Protein AF-A0A959NFZ6-F1 (afdb_monomer_lite)

Sequence (118 aa):
MNKKWYPYILLGGLLLLIVLIKIIKKEPILVPAKKTTTTRSTKTDRSRGFDRRVSYLQYSAHAKCRMKCRKITQAEVKEIMQDGKINYYKSDLQNARCPRYAVEGITDDGQRVRIIYA

Radius of gyration: 24.9 Å; chains: 1; bounding box: 54×39×71 Å

Foldseek 3Di:
DDCVCVVVVVVVVVVVVVVVVVVVPPPDPPDDDDDDDDDDDPPPCPPPPQDLDPPPDDADPVRVVVCVVVVPDPVQVSVQSNPFDWDPVPWQQVPPVATWTWTWDAGPVGDIDTDIDD

Secondary structure (DSSP, 8-state):
--GGGHHHHHHHHHHHHHHHHHHHT-----PPP------------GGGS-----TT----HHHHHHHHHHT--HHHHHHHHHHPEE-GGG-B---SSS-BEEEEEE-TT--EEEEEE-

Structure (mmCIF, N/CA/C/O backbone):
data_AF-A0A959NFZ6-F1
#
_entry.id   AF-A0A959NFZ6-F1
#
loop_
_atom_site.group_PDB
_atom_site.id
_atom_site.type_symbol
_atom_site.label_atom_id
_atom_site.label_alt_id
_atom_site.label_comp_id
_atom_site.label_asym_id
_atom_site.label_entity_id
_atom_site.label_seq_id
_atom_site.pdbx_PDB_ins_code
_atom_site.Cartn_x
_atom_site.Cartn_y
_atom_site.Cartn_z
_atom_site.occupancy
_atom_site.B_iso_or_equiv
_atom_site.auth_seq_id
_atom_site.auth_comp_id
_atom_site.auth_asym_id
_atom_site.auth_atom_id
_atom_site.pdbx_PDB_model_num
ATOM 1 N N . MET A 1 1 ? -40.762 22.805 48.683 1.00 55.72 1 MET A N 1
ATOM 2 C CA . MET A 1 1 ? -39.564 22.711 47.815 1.00 55.72 1 MET A CA 1
ATOM 3 C C . MET A 1 1 ? -38.390 22.227 48.664 1.00 55.72 1 MET A C 1
ATOM 5 O O . MET A 1 1 ? -37.876 22.985 49.482 1.00 55.72 1 MET A O 1
ATOM 9 N N . ASN A 1 2 ? -38.033 20.944 48.575 1.00 66.19 2 ASN A N 1
ATOM 10 C CA . ASN A 1 2 ? -37.126 20.307 49.536 1.00 66.19 2 ASN A CA 1
ATOM 11 C C . ASN A 1 2 ? -35.664 20.661 49.235 1.00 66.19 2 ASN A C 1
ATOM 13 O O . ASN A 1 2 ? -35.004 20.017 48.424 1.00 66.19 2 ASN A O 1
ATOM 17 N N . LYS A 1 3 ? -35.141 21.670 49.943 1.00 64.94 3 LYS A N 1
ATOM 18 C CA . LYS A 1 3 ? -33.764 22.188 49.807 1.00 64.94 3 LYS A CA 1
ATOM 19 C C . LYS A 1 3 ? -32.655 21.143 50.043 1.00 64.94 3 LYS A C 1
ATOM 21 O O . LYS A 1 3 ? -31.503 21.408 49.728 1.00 64.94 3 LYS A O 1
ATOM 26 N N . LYS A 1 4 ? -32.991 19.936 50.522 1.00 74.00 4 LYS A N 1
ATOM 27 C CA . LYS A 1 4 ? -32.061 18.801 50.682 1.00 74.00 4 LYS A CA 1
ATOM 28 C C . LYS A 1 4 ? -31.530 18.237 49.357 1.00 74.00 4 LYS A C 1
ATOM 30 O O . LYS A 1 4 ? -30.529 17.537 49.367 1.00 74.00 4 LYS A O 1
ATOM 35 N N . TRP A 1 5 ? -32.184 18.535 48.232 1.00 78.00 5 TRP A N 1
ATOM 36 C CA . TRP A 1 5 ? -31.804 18.016 46.910 1.00 78.00 5 TRP A CA 1
ATOM 37 C C . TRP A 1 5 ? -30.812 18.927 46.178 1.00 78.00 5 TRP A C 1
ATOM 39 O O . TRP A 1 5 ? -30.121 18.484 45.265 1.00 78.00 5 TRP A O 1
ATOM 49 N N . TYR A 1 6 ? -30.688 20.178 46.630 1.00 81.62 6 TYR A N 1
ATOM 50 C CA . TYR A 1 6 ? -29.740 21.156 46.105 1.00 81.62 6 TYR A CA 1
ATOM 51 C C . TYR A 1 6 ? -28.281 20.659 46.074 1.00 81.62 6 TYR A C 1
ATOM 53 O O . TYR A 1 6 ? -27.666 20.772 45.015 1.00 81.62 6 TYR A O 1
ATOM 61 N N . PRO A 1 7 ? -27.720 20.049 47.144 1.00 84.44 7 PRO A N 1
ATOM 62 C CA . PRO A 1 7 ? -26.344 19.554 47.094 1.00 84.44 7 PRO A CA 1
ATOM 63 C C . PRO A 1 7 ? -26.155 18.442 46.056 1.00 84.44 7 PRO A C 1
ATOM 65 O O . PRO A 1 7 ? -25.135 18.423 45.376 1.00 84.44 7 PRO A O 1
ATOM 68 N N . TYR A 1 8 ? -27.142 17.560 45.873 1.00 89.00 8 TYR A N 1
ATOM 69 C CA . TYR A 1 8 ? -27.061 16.460 44.906 1.00 89.00 8 TYR A CA 1
ATOM 70 C C . TYR A 1 8 ? -27.178 16.940 43.456 1.00 89.00 8 TYR A C 1
ATOM 72 O O . TYR A 1 8 ? -26.465 16.441 42.589 1.00 89.00 8 TYR A O 1
ATOM 80 N N . ILE A 1 9 ? -28.024 17.942 43.192 1.00 90.00 9 ILE A N 1
ATOM 81 C CA . ILE A 1 9 ? -28.141 18.567 41.866 1.00 90.00 9 ILE A CA 1
ATOM 82 C C . ILE A 1 9 ? -26.848 19.312 41.511 1.00 90.00 9 ILE A C 1
ATOM 84 O O . ILE A 1 9 ? -26.368 19.203 40.384 1.00 90.00 9 ILE A O 1
ATOM 88 N N . LEU A 1 10 ? -26.245 20.014 42.477 1.00 90.75 10 LEU A N 1
ATOM 89 C CA . LEU A 1 10 ? -24.971 20.711 42.288 1.00 90.75 10 LEU A CA 1
ATOM 90 C C . LEU A 1 10 ? -23.834 19.710 42.013 1.00 90.75 10 LEU A C 1
ATOM 92 O O . LEU A 1 10 ? -23.056 19.907 41.080 1.00 90.75 10 LEU A O 1
ATOM 96 N N . LEU A 1 11 ? -23.796 18.589 42.745 1.00 90.62 11 LEU A N 1
ATOM 97 C CA . LEU A 1 11 ? -22.829 17.511 42.513 1.00 90.62 11 LEU A CA 1
ATOM 98 C C . LEU A 1 11 ? -22.998 16.874 41.124 1.00 90.62 11 LEU A C 1
ATOM 100 O O . LEU A 1 11 ? -22.016 16.674 40.412 1.00 90.62 11 LEU A O 1
ATOM 104 N N . GLY A 1 12 ? -24.242 16.589 40.723 1.00 93.38 12 GLY A N 1
ATOM 105 C CA . GLY A 1 12 ? -24.562 16.018 39.414 1.00 93.38 12 GLY A CA 1
ATOM 106 C C . GLY A 1 12 ? -24.196 16.954 38.262 1.00 93.38 12 GLY A C 1
ATOM 107 O O . GLY A 1 12 ? -23.585 16.517 37.289 1.00 93.38 12 GLY A O 1
ATOM 108 N N . GLY A 1 13 ? -24.487 18.251 38.397 1.00 93.81 13 GLY A N 1
ATOM 109 C CA . GLY A 1 13 ? -24.112 19.273 37.419 1.00 93.81 13 GLY A CA 1
ATOM 110 C C . GLY A 1 13 ? -22.596 19.420 37.263 1.00 93.81 13 GLY A C 1
ATOM 111 O O . GLY A 1 13 ? -22.105 19.486 36.137 1.00 93.81 13 GLY A O 1
ATOM 112 N N . LEU A 1 14 ? -21.843 19.390 38.371 1.00 92.69 14 LEU A N 1
ATOM 113 C CA . LEU A 1 14 ? -20.376 19.420 38.349 1.00 92.69 14 LEU A CA 1
ATOM 114 C C . LEU A 1 14 ? -19.803 18.201 37.606 1.00 92.69 14 LEU A C 1
ATOM 116 O O . LEU A 1 14 ? -18.894 18.333 36.788 1.00 92.69 14 LEU A O 1
ATOM 120 N N . LEU A 1 15 ? -20.360 17.015 37.856 1.00 92.06 15 LEU A N 1
ATOM 121 C CA . LEU A 1 15 ? -19.925 15.765 37.230 1.00 92.06 15 LEU A CA 1
ATOM 122 C C . LEU A 1 15 ? -20.216 15.768 35.719 1.00 92.06 15 LEU A C 1
ATOM 124 O O . LEU A 1 15 ? -19.352 15.407 34.919 1.00 92.06 15 LEU A O 1
ATOM 128 N N . LEU A 1 16 ? -21.389 16.265 35.320 1.00 92.25 16 LEU A N 1
ATOM 129 C CA . LEU A 1 16 ? -21.792 16.407 33.919 1.00 92.25 16 LEU A CA 1
ATOM 130 C C . LEU A 1 16 ? -20.907 17.430 33.182 1.00 92.25 16 LEU A C 1
ATOM 132 O O . LEU A 1 16 ? -20.462 17.169 32.065 1.00 92.25 16 LEU A O 1
ATOM 136 N N . LEU A 1 17 ? -20.550 18.539 33.839 1.00 92.12 17 LEU A N 1
ATOM 137 C CA . LEU A 1 17 ? -19.611 19.536 33.315 1.00 92.12 17 LEU A CA 1
ATOM 138 C C . LEU A 1 17 ? -18.214 18.937 33.065 1.00 92.12 17 LEU A C 1
ATOM 140 O O . LEU A 1 17 ? -17.637 19.147 32.001 1.00 92.12 17 LEU A O 1
ATOM 144 N N . ILE A 1 18 ? -17.681 18.143 34.002 1.00 89.31 18 ILE A N 1
ATOM 145 C CA . ILE A 1 18 ? -16.381 17.459 33.848 1.00 89.31 18 ILE A CA 1
ATOM 146 C C . ILE A 1 18 ? -16.420 16.477 32.666 1.00 89.31 18 ILE A C 1
ATOM 148 O O . ILE A 1 18 ? -15.464 16.413 31.887 1.00 89.31 18 ILE A O 1
ATOM 152 N N . VAL A 1 19 ? -17.518 15.736 32.491 1.00 88.69 19 VAL A N 1
ATOM 153 C CA . VAL A 1 19 ? -17.693 14.813 31.357 1.00 88.69 19 VAL A CA 1
ATOM 154 C C . VAL A 1 19 ? -17.733 15.572 30.028 1.00 88.69 19 VAL A C 1
ATOM 156 O O . VAL A 1 19 ? -17.025 15.187 29.099 1.00 88.69 19 VAL A O 1
ATOM 159 N N . LEU A 1 20 ? -18.467 16.685 29.948 1.00 88.62 20 LEU A N 1
ATOM 160 C CA . LEU A 1 20 ? -18.497 17.541 28.756 1.00 88.62 20 LEU A CA 1
ATOM 161 C C . LEU A 1 20 ? -17.108 18.106 28.430 1.00 88.62 20 LEU A C 1
ATOM 163 O O . LEU A 1 20 ? -16.677 18.048 27.281 1.00 88.62 20 LEU A O 1
ATOM 167 N N . ILE A 1 21 ? -16.357 18.557 29.441 1.00 86.38 21 ILE A N 1
ATOM 168 C CA . ILE A 1 21 ? -14.976 19.027 29.266 1.00 86.38 21 ILE A CA 1
ATOM 169 C C . ILE A 1 21 ? -14.072 17.899 28.749 1.00 86.38 21 ILE A C 1
ATOM 171 O O . ILE A 1 21 ? -13.260 18.148 27.864 1.00 86.38 21 ILE A O 1
ATOM 175 N N . LYS A 1 22 ? -14.203 16.659 29.242 1.00 81.12 22 LYS A N 1
ATOM 176 C CA . LYS A 1 22 ? -13.425 15.509 28.740 1.00 81.12 22 LYS A CA 1
ATOM 177 C C . LYS A 1 22 ? -13.777 15.123 27.304 1.00 81.12 22 LYS A C 1
ATOM 179 O O . LYS A 1 22 ? -12.893 14.697 26.568 1.00 81.12 22 LYS A O 1
ATOM 184 N N . ILE A 1 23 ? -15.041 15.263 26.910 1.00 77.69 23 ILE A N 1
ATOM 185 C CA . ILE A 1 23 ? -15.484 14.996 25.536 1.00 77.69 23 ILE A CA 1
ATOM 186 C C . ILE A 1 23 ? -14.947 16.073 24.585 1.00 77.69 23 ILE A C 1
ATOM 188 O O . ILE A 1 23 ? -14.470 15.737 23.506 1.00 77.69 23 ILE A O 1
ATOM 192 N N . ILE A 1 24 ? -14.952 17.344 25.000 1.00 77.12 24 ILE A N 1
ATOM 193 C CA . ILE A 1 24 ? -14.408 18.458 24.206 1.00 77.12 24 ILE A CA 1
ATOM 194 C C . ILE A 1 24 ? -12.871 18.402 24.151 1.00 77.12 24 ILE A C 1
ATOM 196 O O . ILE A 1 24 ? -12.284 18.666 23.108 1.00 77.12 24 ILE A O 1
ATOM 200 N N . LYS A 1 25 ? -12.208 17.996 25.244 1.00 71.38 25 LYS A N 1
ATOM 201 C CA . LYS A 1 25 ? -10.748 17.804 25.333 1.00 71.38 25 LYS A CA 1
ATOM 202 C C . LYS A 1 25 ? -10.280 16.415 24.890 1.00 71.38 25 LYS A C 1
ATOM 204 O O . LYS A 1 25 ? -9.205 15.976 25.303 1.00 71.38 25 LYS A O 1
ATOM 209 N N . LYS A 1 26 ? -11.049 15.698 24.063 1.00 58.34 26 LYS A N 1
ATOM 210 C CA . LYS A 1 26 ? -10.505 14.561 23.307 1.00 58.34 26 LYS A CA 1
ATOM 211 C C . LYS A 1 26 ? -9.539 15.122 22.259 1.00 58.34 26 LYS A C 1
ATOM 213 O O . LYS A 1 26 ? -9.862 15.259 21.086 1.00 58.34 26 LYS A O 1
ATOM 218 N N . GLU A 1 27 ? -8.357 15.500 22.730 1.00 61.12 27 GLU A N 1
ATOM 219 C CA . GLU A 1 27 ? -7.207 15.831 21.906 1.00 61.12 27 GLU A CA 1
ATOM 220 C C . GLU A 1 27 ? -6.944 14.623 20.989 1.00 61.12 27 GLU A C 1
ATOM 222 O O . GLU A 1 27 ? -6.820 13.495 21.491 1.00 61.12 27 GLU A O 1
ATOM 227 N N . PRO A 1 28 ? -6.879 14.797 19.658 1.00 52.12 28 PRO A N 1
ATOM 228 C CA . PRO A 1 28 ? -6.288 13.775 18.813 1.00 52.12 28 PRO A CA 1
ATOM 229 C C . PRO A 1 28 ? -4.850 13.586 19.293 1.00 52.12 28 PRO A C 1
ATOM 231 O O . PRO A 1 28 ? -4.108 14.553 19.441 1.00 52.12 28 PRO A O 1
ATOM 234 N N . ILE A 1 29 ? -4.470 12.344 19.583 1.00 47.84 29 ILE A N 1
ATOM 235 C CA . ILE A 1 29 ? -3.115 11.993 20.010 1.00 47.84 29 ILE A CA 1
ATOM 236 C C . ILE A 1 29 ? -2.126 12.578 18.991 1.00 47.84 29 ILE A C 1
ATOM 238 O O . ILE A 1 29 ? -2.014 12.100 17.862 1.00 47.84 29 ILE A O 1
ATOM 242 N N . LEU A 1 30 ? -1.420 13.635 19.399 1.00 45.88 30 LEU A N 1
ATOM 243 C CA . LEU A 1 30 ? -0.313 14.226 18.663 1.00 45.88 30 LEU A CA 1
ATOM 244 C C . LEU A 1 30 ? 0.867 13.252 18.732 1.00 45.88 30 LEU A C 1
ATOM 246 O O . LEU A 1 30 ? 1.656 13.252 19.675 1.00 45.88 30 LEU A O 1
ATOM 250 N N . VAL A 1 31 ? 0.974 12.393 17.721 1.00 60.41 31 VAL A N 1
ATOM 251 C CA . VAL A 1 31 ? 2.201 11.649 17.410 1.00 60.41 31 VAL A CA 1
ATOM 252 C C . VAL A 1 31 ? 3.299 12.677 17.070 1.00 60.41 31 VAL A C 1
ATOM 254 O O . VAL A 1 31 ? 3.022 13.632 16.339 1.00 60.41 31 VAL A O 1
ATOM 257 N N . PRO A 1 32 ? 4.533 12.547 17.597 1.00 54.50 32 PRO A N 1
ATOM 258 C CA . PRO A 1 32 ? 5.522 13.615 17.540 1.00 54.50 32 PRO A CA 1
ATOM 259 C C . PRO A 1 32 ? 6.030 13.871 16.115 1.00 54.50 32 PRO A C 1
ATOM 261 O O . PRO A 1 32 ? 6.153 12.975 15.279 1.00 54.50 32 PRO A O 1
ATOM 264 N N . ALA A 1 33 ? 6.347 15.141 15.872 1.00 53.00 33 ALA A N 1
ATOM 265 C CA . ALA A 1 33 ? 6.762 15.723 14.607 1.00 53.00 33 ALA A CA 1
ATOM 266 C C . ALA A 1 33 ? 7.938 15.009 13.911 1.00 53.00 33 ALA A C 1
ATOM 268 O O . ALA A 1 33 ? 8.997 14.819 14.510 1.00 53.00 33 ALA A O 1
ATOM 269 N N . LYS A 1 34 ? 7.830 14.807 12.584 1.00 46.72 34 LYS A N 1
ATOM 270 C CA . LYS A 1 34 ? 8.916 15.203 11.664 1.00 46.72 34 LYS A CA 1
ATOM 271 C C . LYS A 1 34 ? 8.518 15.301 10.180 1.00 46.72 34 LYS A C 1
ATOM 273 O O . LYS A 1 34 ? 8.114 14.323 9.560 1.00 46.72 34 LYS A O 1
ATOM 278 N N . LYS A 1 35 ? 8.874 16.477 9.640 1.00 41.22 35 LYS A N 1
ATOM 279 C CA . LYS A 1 35 ? 9.176 16.880 8.249 1.00 41.22 35 LYS A CA 1
ATOM 280 C C . LYS A 1 35 ? 8.010 17.265 7.325 1.00 41.22 35 LYS A C 1
ATOM 282 O O . LYS A 1 35 ? 7.388 16.432 6.682 1.00 41.22 35 LYS A O 1
ATOM 287 N N . THR A 1 36 ? 7.846 18.588 7.223 1.00 47.03 36 THR A N 1
ATOM 288 C CA . THR A 1 36 ? 7.533 19.402 6.037 1.00 47.03 36 THR A CA 1
ATOM 289 C C . THR A 1 36 ? 7.048 18.638 4.808 1.00 47.03 36 THR A C 1
ATOM 291 O O . THR A 1 36 ? 7.838 17.987 4.128 1.00 47.03 36 THR A O 1
ATOM 294 N N . THR A 1 37 ? 5.786 18.822 4.428 1.00 40.31 37 THR A N 1
ATOM 295 C CA . THR A 1 37 ? 5.384 18.804 3.016 1.00 40.31 37 THR A CA 1
ATOM 296 C C . THR A 1 37 ? 4.195 19.741 2.833 1.00 40.31 37 THR A C 1
ATOM 298 O O . THR A 1 37 ? 3.073 19.437 3.214 1.00 40.31 37 THR A O 1
ATOM 301 N N . THR A 1 38 ? 4.511 20.912 2.291 1.00 44.59 38 THR A N 1
ATOM 302 C CA . THR A 1 38 ? 3.718 21.741 1.383 1.00 44.59 38 THR A CA 1
ATOM 303 C C . THR A 1 38 ? 2.323 21.220 1.022 1.00 44.59 38 THR A C 1
ATOM 305 O O . THR A 1 38 ? 2.173 20.213 0.333 1.00 44.59 38 THR A O 1
ATOM 308 N N . THR A 1 39 ? 1.311 22.012 1.366 1.00 54.16 39 THR A N 1
ATOM 309 C CA . THR A 1 39 ? -0.012 22.020 0.739 1.00 54.16 39 THR A CA 1
ATOM 310 C C . THR A 1 39 ? 0.125 22.223 -0.775 1.00 54.16 39 THR A C 1
ATOM 312 O O . THR A 1 39 ? 0.364 23.349 -1.208 1.00 54.16 39 THR A O 1
ATOM 315 N N . ARG A 1 40 ? -0.026 21.177 -1.606 1.00 44.38 40 ARG A N 1
ATOM 316 C CA . ARG A 1 40 ? -0.462 21.353 -3.009 1.00 44.38 40 ARG A CA 1
ATOM 317 C C . ARG A 1 40 ? -0.945 20.062 -3.687 1.00 44.38 40 ARG A C 1
ATOM 319 O O . ARG A 1 40 ? -0.156 19.185 -4.010 1.00 44.38 40 ARG A O 1
ATOM 326 N N . SER A 1 41 ? -2.238 20.072 -4.021 1.00 42.16 41 SER A N 1
ATOM 327 C CA . SER A 1 41 ? -2.881 19.376 -5.145 1.00 42.16 41 SER A CA 1
ATOM 328 C C . SER A 1 41 ? -2.956 17.843 -5.103 1.00 42.16 41 SER A C 1
ATOM 330 O O . SER A 1 41 ? -2.117 17.140 -5.659 1.00 42.16 41 SER A O 1
ATOM 332 N N . THR A 1 42 ? -4.085 17.329 -4.612 1.00 45.97 42 THR A N 1
ATOM 333 C CA . THR A 1 42 ? -4.650 16.015 -4.965 1.00 45.97 42 THR A CA 1
ATOM 334 C C . THR A 1 42 ? -5.157 16.012 -6.416 1.00 45.97 42 THR A C 1
ATOM 336 O O . THR A 1 42 ? -6.324 15.776 -6.707 1.00 45.97 42 THR A O 1
ATOM 339 N N . LYS A 1 43 ? -4.267 16.268 -7.375 1.00 46.34 43 LYS A N 1
ATOM 340 C CA . LYS A 1 43 ? -4.412 15.687 -8.710 1.00 46.34 43 LYS A CA 1
ATOM 341 C C . LYS A 1 43 ? -3.407 14.559 -8.750 1.00 46.34 43 LYS A C 1
ATOM 343 O O . LYS A 1 43 ? -2.212 14.807 -8.864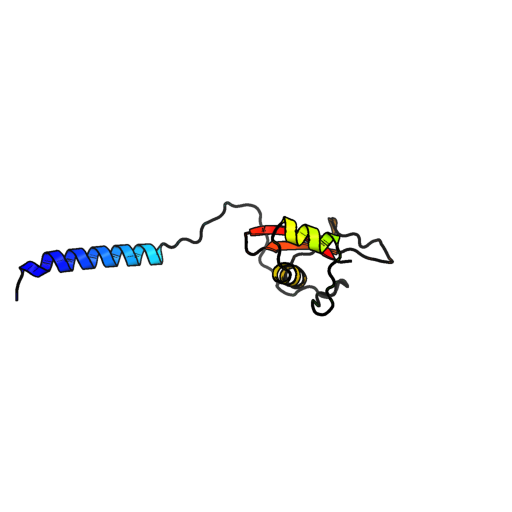 1.00 46.34 43 LYS A O 1
ATOM 348 N N . THR A 1 44 ? -3.890 13.331 -8.583 1.00 49.03 44 THR A N 1
ATOM 349 C CA . THR A 1 44 ? -3.114 12.137 -8.906 1.00 49.03 44 THR A CA 1
ATOM 350 C C . THR A 1 44 ? -2.585 12.326 -10.323 1.00 49.03 44 THR A C 1
ATOM 352 O O . THR A 1 44 ? -3.348 12.363 -11.286 1.00 49.03 44 THR A O 1
ATOM 355 N N . ASP A 1 45 ? -1.280 12.565 -10.433 1.00 48.38 45 ASP A N 1
ATOM 356 C CA . ASP A 1 45 ? -0.582 12.730 -11.699 1.00 48.38 45 ASP A CA 1
ATOM 357 C C . ASP A 1 45 ? -0.626 11.382 -12.432 1.00 48.38 45 ASP A C 1
ATOM 359 O O . ASP A 1 45 ? 0.222 10.510 -12.242 1.00 48.38 45 ASP A O 1
ATOM 363 N N . ARG A 1 46 ? -1.696 11.174 -13.208 1.00 51.47 46 ARG A N 1
ATOM 364 C CA . ARG A 1 46 ? -1.941 9.970 -14.018 1.00 51.47 46 ARG A CA 1
ATOM 365 C C . ARG A 1 46 ? -1.034 9.907 -15.255 1.00 51.47 46 ARG A C 1
ATOM 367 O O . ARG A 1 46 ? -1.174 8.988 -16.052 1.00 51.47 46 ARG A O 1
ATOM 374 N N . SER A 1 47 ? -0.112 10.858 -15.430 1.00 48.16 47 SER A N 1
ATOM 375 C CA . SER A 1 47 ? 0.655 11.029 -16.671 1.00 48.16 47 SER A CA 1
ATOM 376 C C . SER A 1 47 ? 1.961 10.224 -16.755 1.00 48.16 47 SER A C 1
ATOM 378 O O . SER A 1 47 ? 2.645 10.298 -17.770 1.00 48.16 47 SER A O 1
ATOM 380 N N . ARG A 1 48 ? 2.313 9.406 -15.744 1.00 58.59 48 ARG A N 1
ATOM 381 C CA . ARG A 1 48 ? 3.587 8.641 -15.713 1.00 58.59 48 ARG A CA 1
ATOM 382 C C . ARG A 1 48 ? 3.465 7.120 -15.874 1.00 58.59 48 ARG A C 1
ATOM 384 O O . ARG A 1 48 ? 4.316 6.380 -15.383 1.00 58.59 48 ARG A O 1
ATOM 391 N N . GLY A 1 49 ? 2.409 6.642 -16.532 1.00 70.56 49 GLY A N 1
ATOM 392 C CA . GLY A 1 49 ? 2.312 5.240 -16.975 1.00 70.56 49 GLY A CA 1
ATOM 393 C C . GLY A 1 49 ? 2.066 4.190 -15.882 1.00 70.56 49 GLY A C 1
ATOM 394 O O . GLY A 1 49 ? 2.047 3.004 -16.188 1.00 70.56 49 GLY A O 1
ATOM 395 N N . PHE A 1 50 ? 1.841 4.593 -14.628 1.00 84.94 50 PHE A N 1
ATOM 396 C CA . PHE A 1 50 ? 1.453 3.678 -13.552 1.00 84.94 50 PHE A CA 1
ATOM 397 C C . PHE A 1 50 ? -0.075 3.574 -13.452 1.00 84.94 50 PHE A C 1
ATOM 399 O O . PHE A 1 50 ? -0.734 4.513 -12.992 1.00 84.94 50 PHE A O 1
ATOM 406 N N . ASP A 1 51 ? -0.646 2.449 -13.886 1.00 87.25 51 ASP A N 1
ATOM 407 C CA . ASP A 1 51 ? -2.090 2.206 -13.804 1.00 87.25 51 ASP A CA 1
ATOM 408 C C . ASP A 1 51 ? -2.502 1.834 -12.375 1.00 87.25 51 ASP A C 1
ATOM 410 O O . ASP A 1 51 ? -2.147 0.771 -11.881 1.00 87.25 51 ASP A O 1
ATOM 414 N N . ARG A 1 52 ? -3.285 2.698 -11.719 1.00 90.31 52 ARG A N 1
ATOM 415 C CA . ARG A 1 52 ? -3.777 2.505 -10.342 1.00 90.31 52 ARG A CA 1
ATOM 416 C C . ARG A 1 52 ? -5.075 1.692 -10.245 1.00 90.31 52 ARG A C 1
ATOM 418 O O . ARG A 1 52 ? -5.717 1.679 -9.193 1.00 90.31 52 ARG A O 1
ATOM 425 N N . ARG A 1 53 ? -5.513 1.033 -11.321 1.00 90.88 53 ARG A N 1
ATOM 426 C CA . ARG A 1 53 ? -6.707 0.177 -11.300 1.00 90.88 53 ARG A CA 1
ATOM 427 C C . ARG A 1 53 ? -6.464 -1.085 -10.474 1.00 90.88 53 ARG A C 1
ATOM 429 O O . ARG A 1 53 ? -5.607 -1.904 -10.776 1.00 90.88 53 ARG A O 1
ATOM 436 N N . VAL A 1 54 ? -7.291 -1.273 -9.449 1.00 92.25 54 VAL A N 1
ATOM 437 C CA . VAL A 1 54 ? -7.207 -2.411 -8.517 1.00 92.25 54 VAL A CA 1
ATOM 438 C C . VAL A 1 54 ? -7.999 -3.641 -8.967 1.00 92.25 54 VAL A C 1
ATOM 440 O O . VAL A 1 54 ? -7.853 -4.709 -8.378 1.00 92.25 54 VAL A O 1
ATOM 443 N N . SER A 1 55 ? -8.838 -3.513 -10.001 1.00 89.81 55 SER A N 1
ATOM 444 C CA . SER A 1 55 ? -9.716 -4.588 -10.489 1.00 89.81 55 SER A CA 1
ATOM 445 C C . SER A 1 55 ? -8.951 -5.809 -11.005 1.00 89.81 55 SER A C 1
ATOM 447 O O . SER A 1 55 ? -9.462 -6.920 -10.927 1.00 89.81 55 SER A O 1
ATOM 449 N N . TYR A 1 56 ? -7.726 -5.607 -11.495 1.00 86.81 56 TYR A N 1
ATOM 450 C CA . TYR A 1 56 ? -6.874 -6.657 -12.062 1.00 86.81 56 TYR A CA 1
ATOM 451 C C . TYR A 1 56 ? -5.698 -7.032 -11.157 1.00 86.81 56 TYR A C 1
ATOM 453 O O . TYR A 1 56 ? -4.776 -7.721 -11.590 1.00 86.81 56 TYR A O 1
ATOM 461 N N . LEU A 1 57 ? -5.699 -6.571 -9.903 1.00 92.38 57 LEU A N 1
ATOM 462 C CA . LEU A 1 57 ? -4.575 -6.792 -9.007 1.00 92.38 57 LEU A CA 1
ATOM 463 C C . LEU A 1 57 ? -4.457 -8.278 -8.645 1.00 92.38 57 LEU A C 1
ATOM 465 O O . LEU A 1 57 ? -5.352 -8.859 -8.027 1.00 92.38 57 LEU A O 1
ATOM 469 N N . GLN A 1 58 ? -3.321 -8.879 -8.991 1.00 94.44 58 GLN A N 1
ATOM 470 C CA . GLN A 1 58 ? -2.977 -10.242 -8.607 1.00 94.44 58 GLN A CA 1
ATOM 471 C C . GLN A 1 58 ? -1.873 -10.237 -7.551 1.00 94.44 58 GLN A C 1
ATOM 473 O O . GLN A 1 58 ? -0.966 -9.408 -7.563 1.00 94.44 58 GLN A O 1
ATOM 478 N N . TYR A 1 59 ? -1.943 -11.192 -6.626 1.00 95.38 59 TYR A N 1
ATOM 479 C CA . TYR A 1 59 ? -1.003 -11.293 -5.514 1.00 95.38 59 TYR A CA 1
ATOM 480 C C . TYR A 1 59 ? -0.103 -12.512 -5.700 1.00 95.38 59 TYR A C 1
ATOM 482 O O . TYR A 1 59 ? -0.585 -13.649 -5.704 1.00 95.38 59 TYR A O 1
ATOM 490 N N . SER A 1 60 ? 1.207 -12.281 -5.786 1.00 96.12 60 SER A N 1
ATOM 491 C CA . SER A 1 60 ? 2.199 -13.358 -5.793 1.00 96.12 60 SER A CA 1
ATOM 492 C C . SER A 1 60 ? 2.191 -14.141 -4.473 1.00 96.12 60 SER A C 1
ATOM 494 O O . SER A 1 60 ? 1.739 -13.649 -3.434 1.00 96.12 60 SER A O 1
ATOM 496 N N . ALA A 1 61 ? 2.740 -15.359 -4.479 1.00 97.56 61 ALA A N 1
ATOM 497 C CA . ALA A 1 61 ? 2.884 -16.155 -3.258 1.00 97.56 61 ALA A CA 1
ATOM 498 C C . ALA A 1 61 ? 3.694 -15.413 -2.175 1.00 97.56 61 ALA A C 1
ATOM 500 O O . ALA A 1 61 ? 3.327 -15.434 -0.999 1.00 97.56 61 ALA A O 1
ATOM 501 N N . HIS A 1 62 ? 4.746 -14.685 -2.574 1.00 96.69 62 HIS A N 1
ATOM 502 C CA . HIS A 1 62 ? 5.544 -13.877 -1.650 1.00 96.69 62 HIS A CA 1
ATOM 503 C C . HIS A 1 62 ? 4.738 -12.719 -1.051 1.00 96.69 62 HIS A C 1
ATOM 505 O O . HIS A 1 62 ? 4.819 -12.480 0.155 1.00 96.69 62 HIS A O 1
ATOM 511 N N . ALA A 1 63 ? 3.922 -12.038 -1.865 1.00 96.56 63 ALA A N 1
ATOM 512 C CA . ALA A 1 63 ? 3.043 -10.977 -1.383 1.00 96.56 63 ALA A CA 1
ATOM 513 C C . ALA A 1 63 ? 2.057 -11.521 -0.340 1.00 96.56 63 ALA A C 1
ATOM 515 O O . ALA A 1 63 ? 1.994 -10.992 0.767 1.00 96.56 63 ALA A O 1
ATOM 516 N N . LYS A 1 64 ? 1.380 -12.640 -0.632 1.00 97.69 64 LYS A N 1
ATOM 517 C CA . LYS A 1 64 ? 0.447 -13.291 0.306 1.00 97.69 64 LYS A CA 1
ATOM 518 C C . LYS A 1 64 ? 1.126 -13.69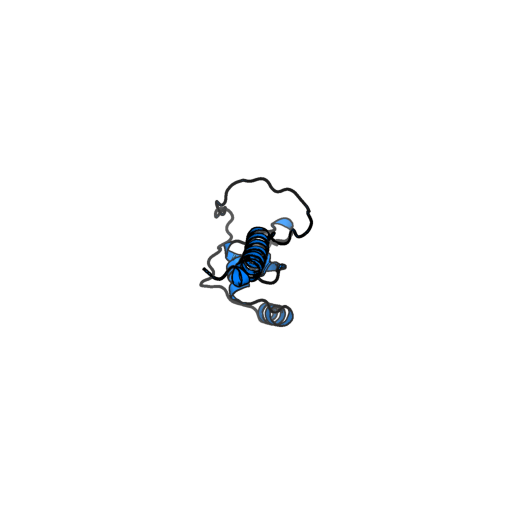6 1.620 1.00 97.69 64 LYS A C 1
ATOM 520 O O . LYS A 1 64 ? 0.572 -13.465 2.693 1.00 97.69 64 LYS A O 1
ATOM 525 N N . CYS A 1 65 ? 2.336 -14.256 1.551 1.00 98.00 65 CYS A N 1
ATOM 526 C CA . CYS A 1 65 ? 3.125 -14.607 2.733 1.00 98.00 65 CYS A CA 1
ATOM 527 C C . CYS A 1 65 ? 3.427 -13.370 3.597 1.00 98.00 65 CYS A C 1
ATOM 529 O O . CYS A 1 65 ? 3.120 -13.352 4.787 1.00 98.00 65 CYS A O 1
ATOM 531 N N . ARG A 1 66 ? 3.940 -12.291 2.990 1.00 97.12 66 ARG A N 1
ATOM 532 C CA . ARG A 1 66 ? 4.260 -11.036 3.694 1.00 97.12 66 ARG A CA 1
ATOM 533 C C . ARG A 1 66 ? 3.031 -10.361 4.288 1.00 97.12 66 ARG A C 1
ATOM 535 O O . ARG A 1 66 ? 3.109 -9.864 5.410 1.00 97.12 66 ARG A O 1
ATOM 542 N N . MET A 1 67 ? 1.918 -10.380 3.559 1.00 96.81 67 MET A N 1
ATOM 543 C CA . MET A 1 67 ? 0.628 -9.891 4.032 1.00 96.81 67 MET A CA 1
ATOM 544 C C . MET A 1 67 ? 0.206 -10.631 5.300 1.00 96.81 67 MET A C 1
ATOM 546 O O . MET A 1 67 ? -0.051 -9.995 6.317 1.00 96.81 67 MET A O 1
ATOM 550 N N . LYS A 1 68 ? 0.266 -11.969 5.296 1.00 97.69 68 LYS A N 1
ATOM 551 C CA . LYS A 1 68 ? -0.037 -12.786 6.478 1.00 97.69 68 LYS A CA 1
ATOM 552 C C . LYS A 1 68 ? 0.916 -12.502 7.645 1.00 97.69 68 LYS A C 1
ATOM 554 O O . LYS A 1 68 ? 0.453 -12.316 8.765 1.00 97.69 68 LYS A O 1
ATOM 559 N N . CYS A 1 69 ? 2.227 -12.431 7.401 1.00 97.44 69 CYS A N 1
ATOM 560 C CA . CYS A 1 69 ? 3.224 -12.192 8.453 1.00 97.44 69 CYS A CA 1
ATOM 561 C C . CYS A 1 69 ? 3.071 -10.829 9.141 1.00 97.44 69 CYS A C 1
ATOM 563 O O . CYS A 1 69 ? 3.368 -10.710 10.325 1.00 97.44 69 CYS A O 1
ATOM 565 N N . ARG A 1 70 ? 2.638 -9.800 8.402 1.00 96.12 70 ARG A N 1
ATOM 566 C CA . ARG A 1 70 ? 2.507 -8.423 8.905 1.00 96.12 70 ARG A CA 1
ATOM 567 C C . ARG A 1 70 ? 1.064 -7.990 9.152 1.00 96.12 70 ARG A C 1
ATOM 569 O O . ARG A 1 70 ? 0.844 -6.820 9.438 1.00 96.12 70 ARG A O 1
ATOM 576 N N . LYS A 1 71 ? 0.115 -8.927 9.037 1.00 96.81 71 LYS A N 1
ATOM 577 C CA . LYS A 1 71 ? -1.332 -8.698 9.158 1.00 96.81 71 LYS A CA 1
ATOM 578 C C . LYS A 1 71 ? -1.867 -7.606 8.217 1.00 96.81 71 LYS A C 1
ATOM 580 O O . LYS A 1 71 ? -2.799 -6.905 8.572 1.00 96.81 71 LYS A O 1
ATOM 585 N N . ILE A 1 72 ? -1.298 -7.499 7.016 1.00 97.12 72 ILE A N 1
ATOM 586 C CA . ILE A 1 72 ? -1.743 -6.549 5.989 1.00 97.12 72 ILE A CA 1
ATOM 587 C C . ILE A 1 72 ? -2.860 -7.200 5.176 1.00 97.12 72 ILE A C 1
ATOM 589 O O . ILE A 1 72 ? -2.694 -8.289 4.616 1.00 97.12 72 ILE A O 1
ATOM 593 N N . THR A 1 73 ? -3.995 -6.529 5.093 1.00 97.25 73 THR A N 1
ATOM 594 C CA . THR A 1 73 ? -5.180 -6.965 4.363 1.00 97.25 73 THR A CA 1
ATOM 595 C C . THR A 1 73 ? -5.089 -6.613 2.879 1.00 97.25 73 THR A C 1
ATOM 597 O O . THR A 1 73 ? -4.311 -5.769 2.439 1.00 97.25 73 THR A O 1
ATOM 600 N N . GLN A 1 74 ? -5.909 -7.268 2.055 1.00 96.56 74 GLN A N 1
ATOM 601 C CA . GLN A 1 74 ? -6.016 -6.904 0.639 1.00 96.56 74 GLN A CA 1
ATOM 602 C C . GLN A 1 74 ? -6.592 -5.499 0.438 1.00 96.56 74 GLN A C 1
ATOM 604 O O . GLN A 1 74 ? -6.244 -4.859 -0.553 1.00 96.56 74 GLN A O 1
ATOM 609 N N . ALA A 1 75 ? -7.462 -5.042 1.344 1.00 96.44 75 ALA A N 1
ATOM 610 C CA . ALA A 1 75 ? -8.057 -3.711 1.294 1.00 96.44 75 ALA A CA 1
ATOM 611 C C . ALA A 1 75 ? -6.975 -2.634 1.423 1.00 96.44 75 ALA A C 1
ATOM 613 O O . ALA A 1 75 ? -6.859 -1.802 0.530 1.00 96.44 75 ALA A O 1
ATOM 614 N N . 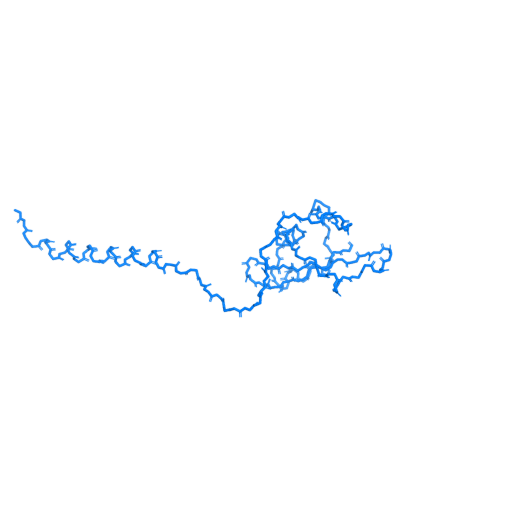GLU A 1 76 ? -6.095 -2.754 2.418 1.00 96.44 76 GLU A N 1
ATOM 615 C CA . GLU A 1 76 ? -4.973 -1.825 2.616 1.00 96.44 76 GLU A CA 1
ATOM 616 C C . GLU A 1 76 ? -4.021 -1.814 1.414 1.00 96.44 76 GLU A C 1
ATOM 618 O O . GLU A 1 76 ? -3.565 -0.761 0.977 1.00 96.44 76 GLU A O 1
ATOM 623 N N . VAL A 1 77 ? -3.741 -2.977 0.807 1.00 96.88 77 VAL A N 1
ATOM 624 C CA . VAL A 1 77 ? -2.931 -3.015 -0.423 1.00 96.88 77 VAL A CA 1
ATOM 625 C C . VAL A 1 77 ? -3.608 -2.225 -1.550 1.00 96.88 77 VAL A C 1
ATOM 627 O O . VAL A 1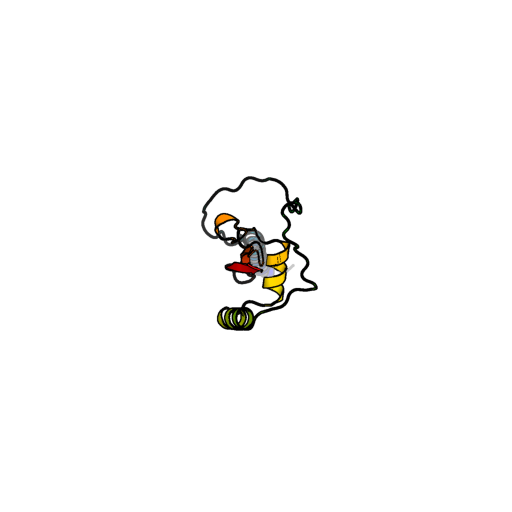 77 ? -2.945 -1.463 -2.251 1.00 96.88 77 VAL A O 1
ATOM 630 N N . LYS A 1 78 ? -4.924 -2.387 -1.731 1.00 95.88 78 LYS A N 1
ATOM 631 C CA . LYS A 1 78 ? -5.691 -1.681 -2.769 1.00 95.88 78 LYS A CA 1
ATOM 632 C C . LYS A 1 78 ? -5.766 -0.179 -2.503 1.00 95.88 78 LYS A C 1
ATOM 634 O O . LYS A 1 78 ? -5.607 0.596 -3.440 1.00 95.88 78 LYS A O 1
ATOM 639 N N . GLU A 1 79 ? -5.950 0.227 -1.256 1.00 95.62 79 GLU A N 1
ATOM 640 C CA . GLU A 1 79 ? -5.920 1.633 -0.856 1.00 95.62 79 GLU A CA 1
ATOM 641 C C . GLU A 1 79 ? -4.554 2.253 -1.166 1.00 95.62 79 GLU A C 1
ATOM 643 O O . GLU A 1 79 ? -4.457 3.269 -1.851 1.00 95.62 79 GLU A O 1
ATOM 648 N N . ILE A 1 80 ? -3.465 1.576 -0.793 1.00 95.25 80 ILE A N 1
ATOM 649 C CA . ILE A 1 80 ? -2.107 2.049 -1.080 1.00 95.25 80 ILE A CA 1
ATOM 650 C C . ILE A 1 80 ? -1.843 2.100 -2.593 1.00 95.25 80 ILE A C 1
ATOM 652 O O . ILE A 1 80 ? -1.137 2.994 -3.056 1.00 95.25 80 ILE A O 1
ATOM 656 N N . MET A 1 81 ? -2.418 1.196 -3.392 1.00 94.44 81 MET A N 1
ATOM 657 C CA . MET A 1 81 ? -2.368 1.287 -4.859 1.00 94.44 81 MET A CA 1
ATOM 658 C C . MET A 1 81 ? -3.011 2.584 -5.377 1.00 94.44 81 MET A C 1
ATOM 660 O O . MET A 1 81 ? -2.486 3.224 -6.292 1.00 94.44 81 MET A O 1
ATOM 664 N N . GLN A 1 82 ? -4.136 2.995 -4.794 1.00 93.44 82 GLN A N 1
ATOM 665 C CA . GLN A 1 82 ? -4.917 4.148 -5.243 1.00 93.44 82 GLN A CA 1
ATOM 666 C C . GLN A 1 82 ? -4.341 5.476 -4.746 1.00 93.44 82 GLN A C 1
ATOM 668 O O . GLN A 1 82 ? -4.102 6.370 -5.561 1.00 93.44 82 GLN A O 1
ATOM 673 N N . ASP A 1 83 ? -4.009 5.557 -3.460 1.00 92.75 83 ASP A N 1
ATOM 674 C CA . ASP A 1 83 ? -3.691 6.818 -2.781 1.00 92.75 83 ASP A CA 1
ATOM 675 C C . ASP A 1 83 ? -2.234 6.913 -2.313 1.00 92.75 83 ASP A C 1
ATOM 677 O O . ASP A 1 83 ? -1.729 7.995 -2.005 1.00 92.75 83 ASP A O 1
ATOM 681 N N . GLY A 1 84 ? -1.503 5.797 -2.329 1.00 93.50 84 GLY A N 1
ATOM 682 C CA . GLY A 1 84 ? -0.109 5.753 -1.904 1.00 93.50 84 GLY A CA 1
ATOM 683 C C . GLY A 1 84 ? 0.829 6.580 -2.789 1.00 93.50 84 GLY A C 1
ATOM 684 O O . GLY A 1 84 ? 0.591 6.821 -3.983 1.00 93.50 84 GLY A O 1
ATOM 685 N N . LYS A 1 85 ? 1.953 7.004 -2.208 1.00 94.19 85 LYS A N 1
ATOM 686 C CA . LYS A 1 85 ? 2.963 7.829 -2.877 1.00 94.19 85 LYS A CA 1
ATOM 687 C C . LYS A 1 85 ? 3.995 6.949 -3.572 1.00 94.19 85 LYS A C 1
ATOM 689 O O . LYS A 1 85 ? 4.656 6.134 -2.937 1.00 94.19 85 LYS A O 1
ATOM 694 N N . ILE A 1 86 ? 4.185 7.150 -4.874 1.00 93.81 86 ILE A N 1
ATOM 695 C CA . ILE A 1 86 ? 5.216 6.432 -5.632 1.00 93.81 86 ILE A CA 1
ATOM 696 C C . ILE A 1 86 ? 6.596 6.959 -5.227 1.00 93.81 86 ILE A C 1
ATOM 698 O O . ILE A 1 86 ? 6.881 8.154 -5.335 1.00 93.81 86 ILE A O 1
ATOM 702 N N . ASN A 1 87 ? 7.466 6.053 -4.797 1.00 94.44 87 ASN A N 1
ATOM 703 C CA . ASN A 1 87 ? 8.874 6.307 -4.562 1.00 94.44 87 ASN A CA 1
ATOM 704 C C . ASN A 1 87 ? 9.676 5.919 -5.812 1.00 94.44 87 ASN A C 1
ATOM 706 O O . ASN A 1 87 ? 10.142 4.787 -5.950 1.00 94.44 87 ASN A O 1
ATOM 710 N N . TYR A 1 88 ? 9.848 6.874 -6.730 1.00 91.38 88 TYR A N 1
ATOM 711 C CA . TYR A 1 88 ? 10.582 6.663 -7.983 1.00 91.38 88 TYR A CA 1
ATOM 712 C C . TYR A 1 88 ? 12.050 6.276 -7.766 1.00 91.38 88 TYR A C 1
ATOM 714 O O . TYR A 1 88 ? 12.583 5.488 -8.533 1.00 91.38 88 TYR A O 1
ATOM 722 N N . TYR A 1 89 ? 12.681 6.748 -6.685 1.00 92.94 89 TYR A N 1
ATOM 723 C CA . TYR A 1 89 ? 14.053 6.366 -6.332 1.00 92.94 89 TYR A CA 1
ATOM 724 C C . TYR A 1 89 ? 14.175 4.885 -5.935 1.00 92.94 89 TYR A C 1
ATOM 726 O O . TYR A 1 89 ? 15.227 4.274 -6.094 1.00 92.94 89 TYR A O 1
ATOM 734 N N . LYS A 1 90 ? 13.097 4.295 -5.405 1.00 93.19 90 LYS A N 1
ATOM 735 C CA . LYS A 1 90 ? 13.020 2.867 -5.056 1.00 93.19 90 LYS A CA 1
ATOM 736 C C . LYS A 1 90 ? 12.298 2.027 -6.112 1.00 93.19 90 LYS A C 1
ATOM 738 O O . LYS A 1 90 ? 12.108 0.835 -5.886 1.00 93.19 90 LYS A O 1
ATOM 743 N N . SER A 1 91 ? 11.883 2.639 -7.218 1.00 92.69 91 SER A N 1
ATOM 744 C CA . SER A 1 91 ? 11.231 1.963 -8.338 1.00 92.69 91 SER A CA 1
ATOM 745 C C . SER A 1 91 ? 12.280 1.534 -9.366 1.00 92.69 91 SER A C 1
ATOM 747 O O . SER A 1 91 ? 13.258 2.241 -9.591 1.00 92.69 91 SER A O 1
ATOM 749 N N . ASP A 1 92 ? 12.068 0.386 -9.999 1.00 91.62 92 ASP A N 1
ATOM 750 C CA . ASP A 1 92 ? 12.917 -0.143 -11.069 1.00 91.62 92 ASP A CA 1
ATOM 751 C C . ASP A 1 92 ? 12.191 0.031 -12.405 1.00 91.62 92 ASP A C 1
ATOM 753 O O . ASP A 1 92 ? 11.528 -0.879 -12.899 1.00 91.62 92 ASP A O 1
ATOM 757 N N . LEU A 1 93 ? 12.251 1.248 -12.949 1.00 88.62 93 LEU A N 1
ATOM 758 C CA . LEU A 1 93 ? 11.583 1.609 -14.207 1.00 88.62 93 LEU A CA 1
ATOM 759 C C . LEU A 1 93 ? 12.450 1.358 -15.445 1.00 88.62 93 LEU A C 1
ATOM 761 O O . LEU A 1 93 ? 11.957 1.448 -16.564 1.00 88.62 93 LEU A O 1
ATOM 765 N N . GLN A 1 94 ? 13.737 1.061 -15.254 1.00 85.69 94 GLN A N 1
ATOM 766 C CA . GLN A 1 94 ? 14.675 0.813 -16.35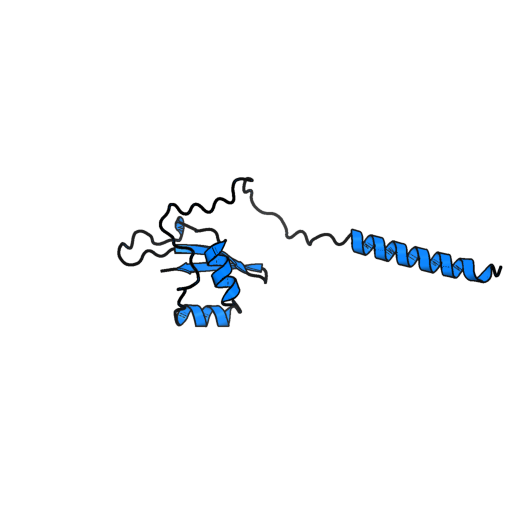2 1.00 85.69 94 GLN A CA 1
ATOM 767 C C . GLN A 1 94 ? 14.521 -0.600 -16.928 1.00 85.69 94 GLN A C 1
ATOM 769 O O . GLN A 1 94 ? 14.982 -0.881 -18.034 1.00 85.69 94 GLN A O 1
ATOM 774 N N . ASN A 1 95 ? 13.840 -1.492 -16.208 1.00 81.81 95 ASN A N 1
ATOM 775 C CA . ASN A 1 95 ? 13.464 -2.794 -16.724 1.00 81.81 95 ASN A CA 1
ATOM 776 C C . ASN A 1 95 ? 12.349 -2.658 -17.773 1.00 81.81 95 ASN A C 1
ATOM 778 O O . ASN A 1 95 ? 11.165 -2.660 -17.444 1.00 81.81 95 ASN A O 1
ATOM 782 N N . ALA A 1 96 ? 12.741 -2.579 -19.046 1.00 75.56 96 ALA A N 1
ATOM 783 C CA . ALA A 1 96 ? 11.821 -2.384 -20.167 1.00 75.56 96 ALA A CA 1
ATOM 784 C C . ALA A 1 96 ? 10.745 -3.479 -20.302 1.00 75.56 96 ALA A C 1
ATOM 786 O O . ALA A 1 96 ? 9.706 -3.231 -20.905 1.00 75.56 96 ALA A O 1
ATOM 787 N N . ARG A 1 97 ? 10.975 -4.686 -19.759 1.00 83.38 97 ARG A N 1
ATOM 788 C CA . ARG A 1 97 ? 9.993 -5.783 -19.813 1.00 83.38 97 ARG A CA 1
ATOM 789 C C . ARG A 1 97 ? 8.995 -5.728 -18.661 1.00 83.38 97 ARG A C 1
ATOM 791 O O . ARG A 1 97 ? 7.818 -5.988 -18.875 1.00 83.38 97 ARG A O 1
ATOM 798 N N . CYS A 1 98 ? 9.469 -5.428 -17.454 1.00 84.88 98 CYS A N 1
ATOM 799 C CA . CYS A 1 98 ? 8.659 -5.448 -16.236 1.00 84.88 98 CYS A CA 1
ATOM 800 C C . CYS A 1 98 ? 9.064 -4.288 -15.312 1.00 84.88 98 CYS A C 1
ATOM 802 O O . CYS A 1 98 ? 9.858 -4.504 -14.386 1.00 84.88 98 CYS A O 1
ATOM 804 N N . PRO A 1 99 ? 8.565 -3.063 -15.558 1.00 89.56 99 PRO A N 1
ATOM 805 C CA . PRO A 1 99 ? 8.843 -1.924 -14.697 1.00 89.56 99 PRO A CA 1
ATOM 806 C C . PRO A 1 99 ? 8.205 -2.144 -13.324 1.00 89.56 99 PRO A C 1
ATOM 808 O O . PRO A 1 99 ? 7.024 -2.465 -13.217 1.00 89.56 99 PRO A O 1
ATOM 811 N N . ARG A 1 100 ? 8.980 -1.953 -12.254 1.00 92.69 100 ARG A N 1
ATOM 812 C CA . ARG A 1 100 ? 8.505 -2.153 -10.881 1.00 92.69 100 ARG A CA 1
ATOM 813 C C . ARG A 1 100 ? 8.316 -0.830 -10.169 1.00 92.69 100 ARG A C 1
ATOM 815 O O . ARG A 1 100 ? 9.278 -0.100 -9.938 1.00 92.69 100 ARG A O 1
ATOM 822 N N 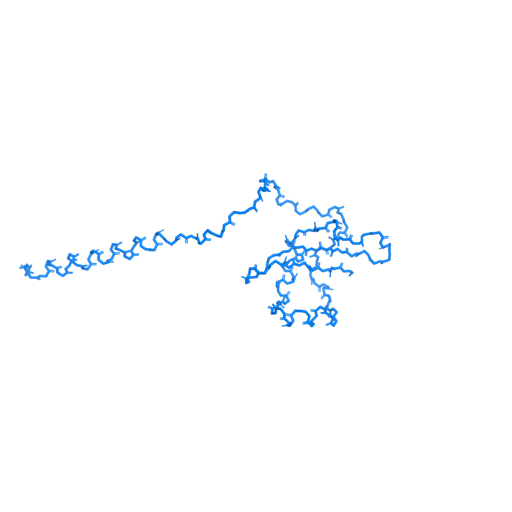. TYR A 1 101 ? 7.095 -0.560 -9.744 1.00 94.31 101 TYR A N 1
ATOM 823 C CA . TYR A 1 101 ? 6.737 0.640 -9.008 1.00 94.31 101 TYR A CA 1
ATOM 824 C C . TYR A 1 101 ? 6.713 0.361 -7.513 1.00 94.31 101 TYR A C 1
ATOM 826 O O . TYR A 1 101 ? 5.991 -0.512 -7.033 1.00 94.31 101 TYR A O 1
ATOM 834 N N . ALA A 1 102 ? 7.489 1.137 -6.764 1.00 95.94 102 ALA A N 1
ATOM 835 C CA . ALA A 1 102 ? 7.466 1.119 -5.315 1.00 95.94 102 ALA A CA 1
ATOM 836 C C . ALA A 1 102 ? 6.496 2.186 -4.806 1.00 95.94 102 ALA A C 1
ATOM 838 O O . ALA A 1 102 ? 6.766 3.377 -4.940 1.00 95.94 102 ALA A O 1
ATOM 839 N N . VAL A 1 103 ? 5.383 1.772 -4.205 1.00 96.25 103 VAL A N 1
ATOM 840 C CA . VAL A 1 103 ? 4.381 2.686 -3.646 1.00 96.25 103 VAL A CA 1
ATOM 841 C C . VAL A 1 103 ? 4.397 2.582 -2.132 1.00 96.25 103 VAL A C 1
ATOM 843 O O . VAL A 1 103 ? 4.323 1.492 -1.565 1.00 96.25 103 VAL A O 1
ATOM 846 N N . GLU A 1 104 ? 4.537 3.724 -1.478 1.00 96.94 104 GLU A N 1
ATOM 847 C CA . GLU A 1 104 ? 4.602 3.849 -0.030 1.00 96.94 104 GLU A CA 1
ATOM 848 C C . GLU A 1 104 ? 3.274 4.364 0.518 1.00 96.94 104 GLU A C 1
ATOM 850 O O . GLU A 1 104 ? 2.647 5.257 -0.057 1.00 96.94 104 GLU A O 1
ATOM 855 N N . GLY A 1 105 ? 2.866 3.804 1.650 1.00 96.31 105 GLY A N 1
ATOM 856 C CA . GLY A 1 105 ? 1.636 4.162 2.338 1.00 96.31 105 GLY A CA 1
ATOM 857 C C . GLY A 1 105 ? 1.690 3.802 3.816 1.00 96.31 105 GLY A C 1
ATOM 858 O O . GLY A 1 105 ? 2.702 3.297 4.320 1.00 96.31 105 GLY A O 1
ATOM 859 N N . ILE A 1 106 ? 0.601 4.106 4.507 1.00 95.69 106 ILE A N 1
ATOM 860 C CA . ILE A 1 106 ? 0.394 3.798 5.919 1.00 95.69 106 ILE A CA 1
ATOM 861 C C . ILE A 1 106 ? -0.842 2.902 5.981 1.00 95.69 106 ILE A C 1
ATOM 863 O O . ILE A 1 106 ? -1.828 3.207 5.324 1.00 95.69 106 ILE A O 1
ATOM 867 N N . THR A 1 107 ? -0.743 1.785 6.691 1.00 95.06 107 THR A N 1
ATOM 868 C CA . THR A 1 107 ? -1.853 0.855 6.951 1.00 95.06 107 THR A CA 1
ATOM 869 C C . THR A 1 107 ? -2.767 1.375 8.060 1.00 95.06 107 THR A C 1
ATOM 871 O O . THR A 1 107 ? -2.403 2.315 8.774 1.00 95.06 107 THR A O 1
ATOM 874 N N . ASP A 1 108 ? -3.919 0.735 8.262 1.00 92.00 108 ASP A N 1
ATOM 875 C CA . ASP A 1 108 ? -4.910 1.162 9.262 1.00 92.00 108 ASP A CA 1
ATOM 876 C C . ASP A 1 108 ? -4.355 1.103 10.693 1.00 92.00 108 ASP A C 1
ATOM 878 O O . ASP A 1 108 ? -4.713 1.896 11.564 1.00 92.00 108 ASP A O 1
ATOM 882 N N . ASP A 1 109 ? -3.420 0.184 10.933 1.00 92.75 109 ASP A N 1
ATOM 883 C CA . ASP A 1 109 ? -2.707 0.026 12.200 1.00 92.75 109 ASP A CA 1
ATOM 884 C C . ASP A 1 109 ? -1.447 0.909 12.324 1.00 92.75 109 ASP A C 1
ATOM 886 O O . ASP A 1 109 ? -0.677 0.785 13.278 1.00 92.75 109 ASP A O 1
ATOM 890 N N . GLY A 1 110 ? -1.226 1.823 11.374 1.00 93.38 110 GLY A N 1
ATOM 891 C CA . GLY A 1 110 ? -0.153 2.816 11.412 1.00 93.38 110 GLY A CA 1
ATOM 892 C C . GLY A 1 110 ? 1.215 2.314 10.939 1.00 93.38 110 GLY A C 1
ATOM 893 O O . GLY A 1 110 ? 2.206 3.049 11.040 1.00 93.38 110 GLY A O 1
ATOM 894 N N . GLN A 1 111 ? 1.321 1.095 10.397 1.00 94.50 111 GLN A N 1
ATOM 895 C CA . GLN A 1 111 ? 2.581 0.625 9.825 1.00 94.50 111 GLN A CA 1
ATOM 896 C C . GLN A 1 111 ? 2.896 1.372 8.525 1.00 94.50 111 GLN A C 1
ATOM 898 O O . GLN A 1 111 ? 2.120 1.401 7.573 1.00 94.50 111 GLN A O 1
ATOM 903 N N . ARG A 1 112 ? 4.114 1.912 8.423 1.00 96.31 112 ARG A N 1
ATOM 904 C CA . ARG A 1 112 ? 4.644 2.378 7.135 1.00 96.31 112 ARG A CA 1
ATOM 905 C C . ARG A 1 112 ? 5.046 1.173 6.296 1.00 96.31 112 ARG A C 1
ATOM 907 O O . ARG A 1 112 ? 5.909 0.380 6.694 1.00 96.31 112 ARG A O 1
ATOM 914 N N . VAL A 1 113 ? 4.442 1.044 5.124 1.00 96.25 113 VAL A N 1
ATOM 915 C CA . VAL A 1 113 ? 4.696 -0.065 4.204 1.00 96.25 113 VAL A CA 1
ATOM 916 C C . VAL A 1 113 ? 5.064 0.454 2.823 1.00 96.25 113 VAL A C 1
ATOM 918 O O . VAL A 1 113 ? 4.675 1.544 2.410 1.00 96.25 113 VAL A O 1
ATOM 921 N N . ARG A 1 114 ? 5.842 -0.357 2.108 1.00 96.62 114 ARG A N 1
ATOM 922 C CA . ARG A 1 114 ? 6.194 -0.136 0.710 1.00 96.62 114 ARG A CA 1
ATOM 923 C C . ARG A 1 114 ? 5.829 -1.381 -0.072 1.00 96.62 114 ARG A C 1
ATOM 925 O O . ARG A 1 114 ? 6.365 -2.453 0.208 1.00 96.62 114 ARG A O 1
ATOM 932 N N . ILE A 1 115 ? 4.935 -1.224 -1.032 1.00 96.31 115 ILE A N 1
ATOM 933 C CA . ILE A 1 115 ? 4.423 -2.304 -1.866 1.00 96.31 115 ILE A CA 1
ATOM 934 C C . ILE A 1 115 ? 5.043 -2.161 -3.250 1.00 96.31 115 ILE A C 1
ATOM 936 O O . ILE A 1 115 ? 5.127 -1.057 -3.787 1.00 96.31 115 ILE A O 1
ATOM 940 N N . ILE A 1 116 ? 5.533 -3.275 -3.790 1.00 95.50 116 ILE A N 1
ATOM 941 C CA . ILE A 1 116 ? 6.099 -3.330 -5.135 1.00 95.50 116 ILE A CA 1
ATOM 942 C C . ILE A 1 116 ? 5.030 -3.877 -6.078 1.00 95.50 116 ILE A C 1
ATOM 944 O O . ILE A 1 116 ? 4.558 -4.995 -5.876 1.00 95.50 116 ILE A O 1
ATOM 948 N N . TYR A 1 117 ? 4.688 -3.096 -7.097 1.00 93.69 117 TYR A N 1
ATOM 949 C CA . TYR A 1 117 ? 3.798 -3.473 -8.194 1.00 93.69 117 TYR A CA 1
ATOM 950 C C . TYR A 1 117 ? 4.637 -3.672 -9.453 1.00 93.69 117 TYR A C 1
ATOM 952 O O . TYR A 1 117 ? 5.526 -2.862 -9.712 1.00 93.69 117 TYR A O 1
ATOM 960 N N . ALA A 1 118 ? 4.404 -4.759 -10.183 1.00 89.12 118 ALA A N 1
ATOM 961 C CA . ALA A 1 118 ? 5.197 -5.191 -11.331 1.00 89.12 118 ALA A CA 1
ATOM 962 C C . ALA A 1 118 ? 4.289 -5.731 -12.436 1.00 89.12 118 ALA A C 1
ATOM 964 O O . ALA A 1 118 ? 3.164 -6.157 -12.082 1.00 89.12 118 ALA A O 1
#

pLDDT: mean 82.53, std 17.9, range [40.31, 98.0]